Protein AF-A0AA38JRA0-F1 (afdb_monomer_lite)

Sequence (123 aa):
MAANAIDSVSPILSLAEIDYRTSSSHGSPGYLTVADLTLQLRWHKKHGIRDLIPTKESSWGRREDKIMLLKSAVEKYNDLHASTVDHSRGEEEEEPEVTVQDLQDYNSEEYDSEEDYYASSRK

Secondary structure (DSSP, 8-state):
-HHHHHHTS-----HHHHHHHHHSPTTSTT---HHHHHHHHHHHHHHT-TTTS-SSGGGS-SHHHHHHHHHHHHHHHHHHHHTTTTTS--S--------TTTT--------------------

Structure (mmCIF, N/CA/C/O backbone):
data_AF-A0AA38JRA0-F1
#
_entry.id   AF-A0AA38JRA0-F1
#
loop_
_atom_site.group_PDB
_atom_site.id
_atom_site.type_symbol
_atom_site.label_atom_id
_atom_site.label_alt_id
_atom_site.label_comp_id
_atom_site.label_asym_id
_atom_site.label_entity_id
_atom_site.label_seq_id
_atom_site.pdbx_PDB_ins_code
_atom_site.Cartn_x
_atom_site.Cartn_y
_atom_site.Cartn_z
_atom_site.occupancy
_atom_site.B_iso_or_equiv
_atom_site.auth_seq_id
_atom_site.auth_comp_id
_atom_site.auth_asym_id
_atom_site.auth_atom_id
_atom_site.pdbx_PDB_model_num
ATOM 1 N N . MET A 1 1 ? -12.576 -9.801 -16.027 1.00 46.28 1 MET A N 1
ATOM 2 C CA . MET A 1 1 ? -11.357 -10.531 -15.606 1.00 46.28 1 MET A CA 1
ATOM 3 C C . MET A 1 1 ? -10.442 -9.765 -14.638 1.00 46.28 1 MET A C 1
ATOM 5 O O . MET A 1 1 ? -9.653 -10.418 -13.980 1.00 46.28 1 MET A O 1
ATOM 9 N N . ALA A 1 2 ? -10.549 -8.438 -14.463 1.00 51.41 2 ALA A N 1
ATOM 10 C CA . ALA A 1 2 ? -9.631 -7.688 -13.584 1.00 51.41 2 ALA A CA 1
ATOM 11 C C . ALA A 1 2 ? -9.867 -7.851 -12.063 1.00 51.41 2 ALA A C 1
ATOM 13 O O . ALA A 1 2 ? -8.939 -7.665 -11.287 1.00 51.41 2 ALA A O 1
ATOM 14 N N . ALA A 1 3 ? -11.087 -8.194 -11.630 1.00 54.22 3 ALA A N 1
ATOM 15 C CA . ALA A 1 3 ? -11.418 -8.291 -10.205 1.00 54.22 3 ALA A CA 1
ATOM 16 C C . ALA A 1 3 ? -10.714 -9.465 -9.500 1.00 54.22 3 ALA A C 1
ATOM 18 O O . ALA A 1 3 ? -10.211 -9.287 -8.397 1.00 54.22 3 ALA A O 1
ATOM 19 N N . ASN A 1 4 ? -10.604 -10.618 -10.171 1.00 57.22 4 ASN A N 1
ATOM 20 C CA . ASN A 1 4 ? -10.016 -11.832 -9.593 1.00 57.22 4 ASN A CA 1
ATOM 21 C C . ASN A 1 4 ? -8.510 -11.696 -9.333 1.00 57.22 4 ASN A C 1
ATOM 23 O O . ASN A 1 4 ? -8.005 -12.264 -8.376 1.00 57.22 4 ASN A O 1
ATOM 27 N N . ALA A 1 5 ? -7.804 -10.920 -10.163 1.00 61.47 5 ALA A N 1
ATOM 28 C CA . ALA A 1 5 ? -6.374 -10.684 -9.988 1.00 61.47 5 ALA A CA 1
ATOM 29 C C . ALA A 1 5 ? -6.067 -9.815 -8.761 1.00 61.47 5 ALA A C 1
ATOM 31 O O . ALA A 1 5 ? -4.969 -9.896 -8.231 1.00 61.47 5 ALA A O 1
ATOM 32 N N . ILE A 1 6 ? -7.018 -8.982 -8.320 1.00 64.94 6 ILE A N 1
ATOM 33 C CA . ILE A 1 6 ? -6.853 -8.142 -7.130 1.00 64.94 6 ILE A CA 1
ATOM 34 C C . ILE A 1 6 ? -6.991 -9.007 -5.878 1.00 64.94 6 ILE A C 1
ATOM 36 O O . ILE A 1 6 ? -6.182 -8.874 -4.976 1.00 64.94 6 ILE A O 1
ATOM 40 N N . ASP A 1 7 ? -7.951 -9.933 -5.833 1.00 69.38 7 ASP A N 1
ATOM 41 C CA . ASP A 1 7 ? -8.183 -10.771 -4.646 1.00 69.38 7 ASP A CA 1
ATOM 42 C C . ASP A 1 7 ? -7.079 -11.809 -4.391 1.00 69.38 7 ASP A C 1
ATOM 44 O O . ASP A 1 7 ? -6.921 -12.263 -3.264 1.00 69.38 7 ASP A O 1
ATOM 48 N N . SER A 1 8 ? -6.287 -12.157 -5.408 1.00 73.69 8 SER A N 1
ATOM 49 C CA . SER A 1 8 ? -5.127 -13.048 -5.272 1.00 73.69 8 SER A CA 1
ATOM 50 C C . SER A 1 8 ? -3.839 -12.344 -4.826 1.00 73.69 8 SER A C 1
ATOM 52 O O . SER A 1 8 ? -2.813 -13.002 -4.663 1.00 73.69 8 SER A O 1
ATOM 54 N N . VAL A 1 9 ? -3.842 -11.013 -4.693 1.00 77.94 9 VAL A N 1
ATOM 55 C CA . VAL A 1 9 ? -2.663 -10.258 -4.244 1.00 77.94 9 VAL A CA 1
ATOM 56 C C . VAL A 1 9 ? -2.483 -10.464 -2.747 1.00 77.94 9 VAL A C 1
ATOM 58 O O . VAL A 1 9 ? -3.415 -10.233 -1.986 1.00 77.94 9 VAL A O 1
ATOM 61 N N . SER A 1 10 ? -1.270 -10.831 -2.323 1.00 83.31 10 SER A N 1
ATOM 62 C CA . SER A 1 10 ? -0.882 -10.749 -0.912 1.00 83.31 10 SER A CA 1
ATOM 63 C C . SER A 1 10 ? -0.759 -9.269 -0.534 1.00 83.31 10 SER A C 1
ATOM 65 O O . SER A 1 10 ? 0.157 -8.601 -1.037 1.00 83.31 10 SER A O 1
ATOM 67 N N . PRO A 1 11 ? -1.677 -8.720 0.281 1.00 87.00 11 PRO A N 1
ATOM 68 C CA . PRO A 1 11 ? -1.660 -7.306 0.602 1.00 87.00 11 PRO A CA 1
ATOM 69 C C . PRO A 1 11 ? -0.475 -6.984 1.506 1.00 87.00 11 PRO A C 1
ATOM 71 O O . PRO A 1 11 ? -0.154 -7.738 2.423 1.00 87.00 11 PRO A O 1
ATOM 74 N N . ILE A 1 12 ? 0.165 -5.845 1.261 1.00 87.62 12 ILE A N 1
ATOM 75 C CA . ILE A 1 12 ? 1.143 -5.300 2.200 1.00 87.62 12 ILE A CA 1
ATOM 76 C C . ILE A 1 12 ? 0.363 -4.543 3.273 1.00 87.62 12 ILE A C 1
ATOM 78 O O . ILE A 1 12 ? -0.350 -3.590 2.953 1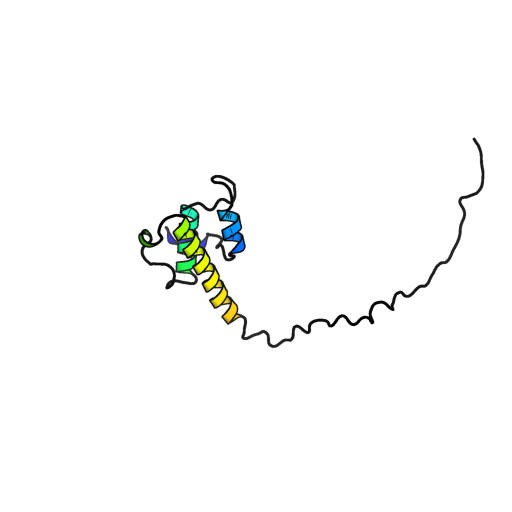.00 87.62 12 ILE A O 1
ATOM 82 N N . LEU A 1 13 ? 0.496 -4.985 4.525 1.00 87.81 13 LEU A N 1
ATOM 83 C CA . LEU A 1 13 ? -0.218 -4.445 5.693 1.00 87.81 13 LEU A CA 1
ATOM 84 C C . LEU A 1 13 ? 0.723 -3.802 6.728 1.00 87.81 13 LEU A C 1
ATOM 86 O O . LEU A 1 13 ? 0.279 -3.333 7.770 1.00 87.81 13 LEU A O 1
ATOM 90 N N . SER A 1 14 ? 2.029 -3.766 6.452 1.00 90.00 14 SER A N 1
ATOM 91 C CA . SER A 1 14 ? 3.037 -3.194 7.348 1.00 90.00 14 SER A CA 1
ATOM 92 C C . SER A 1 14 ? 3.825 -2.085 6.663 1.00 90.00 14 SER A C 1
ATOM 94 O O . SER A 1 14 ? 4.296 -2.248 5.535 1.00 90.00 14 SER A O 1
ATOM 96 N N . LEU A 1 15 ? 4.018 -0.970 7.372 1.00 90.06 15 LEU A N 1
ATOM 97 C CA . LEU A 1 15 ? 4.870 0.131 6.919 1.00 90.06 15 LEU A CA 1
ATOM 98 C C . LEU A 1 15 ? 6.325 -0.305 6.740 1.00 90.06 15 LEU A C 1
ATOM 100 O O . LEU A 1 15 ? 6.942 0.037 5.733 1.00 90.06 15 LEU A O 1
ATOM 104 N N . ALA A 1 16 ? 6.840 -1.125 7.661 1.00 88.88 16 ALA A N 1
ATOM 105 C CA . ALA A 1 16 ? 8.209 -1.628 7.601 1.00 88.88 16 ALA A CA 1
ATOM 106 C C . ALA A 1 16 ? 8.457 -2.444 6.323 1.00 88.88 16 ALA A C 1
ATOM 108 O O . ALA A 1 16 ? 9.522 -2.357 5.714 1.00 88.88 16 ALA A O 1
ATOM 109 N N . GLU A 1 17 ? 7.452 -3.197 5.869 1.00 89.38 17 GLU A N 1
ATOM 110 C CA . GLU A 1 17 ? 7.550 -3.946 4.619 1.00 89.38 17 GLU A CA 1
ATOM 111 C C . GLU A 1 17 ? 7.530 -3.027 3.388 1.00 89.38 17 GLU A C 1
ATOM 113 O O . GLU A 1 17 ? 8.273 -3.265 2.432 1.00 89.38 17 GLU A O 1
ATOM 118 N N . ILE A 1 18 ? 6.748 -1.942 3.409 1.00 89.75 18 ILE A N 1
ATOM 119 C CA . ILE A 1 18 ? 6.801 -0.921 2.351 1.00 89.75 18 ILE A CA 1
ATOM 120 C C . ILE A 1 18 ? 8.199 -0.293 2.302 1.00 89.75 18 ILE A C 1
ATOM 122 O O . ILE A 1 18 ? 8.780 -0.175 1.222 1.00 89.75 18 ILE A O 1
ATOM 126 N N . ASP A 1 19 ? 8.770 0.075 3.445 1.00 89.69 19 ASP A N 1
ATOM 127 C CA . ASP A 1 19 ? 10.104 0.682 3.528 1.00 89.69 19 ASP A CA 1
ATOM 128 C C . ASP A 1 19 ? 11.209 -0.264 3.047 1.00 89.69 19 ASP A C 1
ATOM 130 O O . ASP A 1 19 ? 12.070 0.111 2.244 1.00 89.69 19 ASP A O 1
ATOM 134 N N . TYR A 1 20 ? 11.139 -1.534 3.435 1.00 90.00 20 TYR A N 1
ATOM 135 C CA . TYR A 1 20 ? 12.064 -2.559 2.961 1.00 90.00 20 TYR A CA 1
ATOM 136 C C . TYR A 1 20 ? 11.995 -2.743 1.433 1.00 90.00 20 TYR A C 1
ATOM 138 O O . TYR A 1 20 ? 13.006 -2.700 0.725 1.00 90.00 20 TYR A O 1
ATOM 146 N N . ARG A 1 21 ? 10.786 -2.878 0.879 1.00 88.31 21 ARG A N 1
ATOM 147 C CA . ARG A 1 21 ? 10.597 -3.106 -0.563 1.00 88.31 21 ARG A CA 1
ATOM 148 C C . ARG A 1 21 ? 10.866 -1.864 -1.417 1.00 88.31 21 ARG A C 1
ATOM 150 O O . ARG A 1 21 ? 11.126 -1.981 -2.617 1.00 88.31 21 ARG A O 1
ATOM 157 N N . THR A 1 22 ? 10.789 -0.669 -0.833 1.00 87.69 22 THR A N 1
ATOM 158 C CA . THR A 1 22 ? 11.080 0.594 -1.533 1.00 87.69 22 THR A CA 1
ATOM 159 C C . THR A 1 22 ? 12.551 0.985 -1.480 1.00 87.69 22 THR A C 1
ATOM 161 O O . THR A 1 22 ? 13.009 1.612 -2.437 1.00 87.69 22 THR A O 1
ATOM 164 N N . SER A 1 23 ? 13.276 0.580 -0.432 1.00 87.75 23 SER A N 1
ATOM 165 C CA . SER A 1 23 ? 14.736 0.724 -0.315 1.00 87.75 23 SER A CA 1
ATOM 166 C C . SER A 1 23 ? 15.516 -0.304 -1.144 1.00 87.75 23 SER A C 1
ATOM 168 O O . SER A 1 23 ? 16.681 -0.085 -1.475 1.00 87.75 23 SER A O 1
ATOM 170 N N . SER A 1 24 ? 14.860 -1.399 -1.534 1.00 88.19 24 SER A N 1
ATOM 171 C CA . SER A 1 24 ? 15.401 -2.395 -2.458 1.00 88.19 24 SER A CA 1
ATOM 172 C C . SER A 1 24 ? 15.791 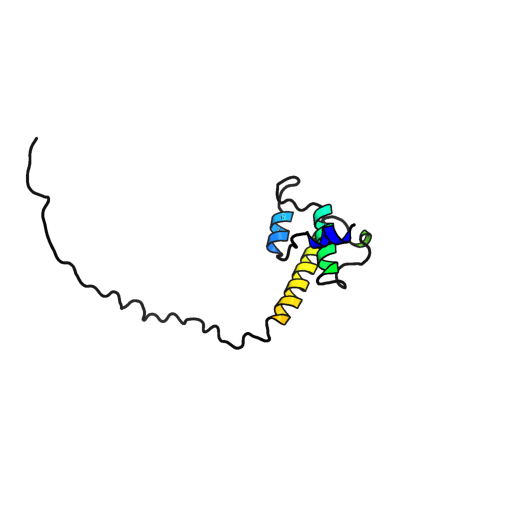-1.778 -3.809 1.0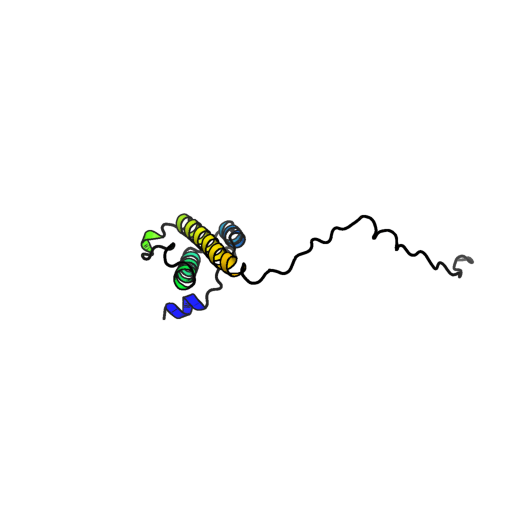0 88.19 24 SER A C 1
ATOM 174 O O . SER A 1 24 ? 15.099 -0.906 -4.344 1.00 88.19 24 SER A O 1
ATOM 176 N N . SER A 1 25 ? 16.904 -2.239 -4.384 1.00 85.25 25 SER A N 1
ATOM 177 C CA . SER A 1 25 ? 17.391 -1.753 -5.677 1.00 85.25 25 SER A CA 1
ATOM 178 C C . SER A 1 25 ? 16.453 -2.140 -6.822 1.00 85.25 25 SER A C 1
ATOM 180 O O . SER A 1 25 ? 15.785 -3.171 -6.800 1.00 85.25 25 SER A O 1
ATOM 182 N N . HIS A 1 26 ? 16.387 -1.302 -7.857 1.00 84.44 26 HIS A N 1
ATOM 183 C CA . HIS A 1 26 ? 15.543 -1.591 -9.013 1.00 84.44 26 HIS A CA 1
ATOM 184 C C . HIS A 1 26 ? 15.941 -2.923 -9.669 1.00 84.44 26 HIS A C 1
ATOM 186 O O . HIS A 1 26 ? 17.108 -3.130 -9.997 1.00 84.44 26 HIS A O 1
ATOM 192 N N . GLY A 1 27 ? 14.963 -3.810 -9.871 1.00 78.44 27 GLY A N 1
ATOM 193 C CA . GLY A 1 27 ? 15.173 -5.131 -10.472 1.00 78.44 27 GLY A CA 1
ATOM 194 C C . GLY A 1 27 ? 15.612 -6.224 -9.493 1.00 78.44 27 GLY A C 1
ATOM 195 O O . GLY A 1 27 ? 15.761 -7.370 -9.915 1.00 78.44 27 GLY A O 1
ATOM 196 N N . SER A 1 28 ? 15.785 -5.915 -8.203 1.00 85.00 28 SER A N 1
ATOM 197 C CA . SER A 1 28 ? 16.018 -6.948 -7.196 1.00 85.00 28 SER A CA 1
ATOM 198 C C . SER A 1 28 ? 14.732 -7.730 -6.886 1.00 85.00 28 SER A C 1
ATOM 200 O O . SER A 1 28 ? 13.623 -7.182 -6.972 1.00 85.00 28 SER A O 1
ATOM 202 N N . PRO A 1 29 ? 14.844 -9.012 -6.496 1.00 76.94 29 PRO A N 1
ATOM 203 C CA . PRO A 1 29 ? 13.712 -9.741 -5.941 1.00 76.94 29 PRO A CA 1
ATOM 204 C C . PRO A 1 29 ? 13.240 -9.030 -4.666 1.00 76.94 29 PRO A C 1
ATOM 206 O O . PRO A 1 29 ? 14.001 -8.885 -3.714 1.00 76.94 29 PRO A O 1
ATOM 209 N N . GLY A 1 30 ? 11.994 -8.550 -4.677 1.00 80.19 30 GLY A N 1
ATOM 210 C CA . GLY A 1 30 ? 11.413 -7.754 -3.588 1.00 80.19 30 GLY A CA 1
ATOM 211 C C . GLY A 1 30 ? 11.247 -6.265 -3.905 1.00 80.19 30 GLY A C 1
ATOM 212 O O . GLY A 1 30 ? 10.535 -5.575 -3.174 1.00 80.19 30 GLY A O 1
ATOM 213 N N . TYR A 1 31 ? 11.812 -5.771 -5.012 1.00 86.38 31 TYR A N 1
ATOM 214 C CA . TYR A 1 31 ? 11.565 -4.406 -5.469 1.00 86.38 31 TYR A CA 1
ATOM 215 C C . TYR A 1 31 ? 10.089 -4.186 -5.802 1.00 86.38 31 TYR A C 1
ATOM 217 O O . TYR A 1 31 ? 9.506 -4.881 -6.636 1.00 86.38 31 TYR A O 1
ATOM 225 N N . LEU A 1 32 ? 9.498 -3.157 -5.197 1.00 87.69 32 LEU A N 1
ATOM 226 C CA . LEU A 1 32 ? 8.107 -2.806 -5.452 1.00 87.69 32 LEU A CA 1
ATOM 227 C C . LEU A 1 32 ? 7.978 -1.996 -6.751 1.00 87.69 32 LEU A C 1
ATOM 229 O O . LEU A 1 32 ? 8.334 -0.807 -6.809 1.00 87.69 32 LEU A O 1
ATOM 233 N N . THR A 1 33 ? 7.467 -2.641 -7.804 1.00 88.94 33 THR A N 1
ATOM 234 C CA . THR A 1 33 ? 7.254 -1.994 -9.103 1.00 88.94 33 THR A CA 1
ATOM 235 C C . THR A 1 33 ? 6.041 -1.059 -9.076 1.00 88.94 33 THR A C 1
ATOM 237 O O . THR A 1 33 ? 5.178 -1.129 -8.202 1.00 88.94 33 THR A O 1
ATOM 240 N N . VAL A 1 34 ? 5.931 -0.168 -10.068 1.00 89.00 34 VAL A N 1
ATOM 241 C CA . VAL A 1 34 ? 4.754 0.714 -10.205 1.00 89.00 34 VAL A CA 1
ATOM 242 C C . VAL A 1 34 ? 3.472 -0.086 -10.464 1.00 89.00 34 VAL A C 1
ATOM 244 O O . VAL A 1 34 ? 2.393 0.331 -10.034 1.00 89.00 34 VAL A O 1
ATOM 247 N N . ALA A 1 35 ? 3.577 -1.227 -11.150 1.00 87.69 35 ALA A N 1
ATOM 248 C CA . ALA A 1 35 ? 2.452 -2.129 -11.366 1.00 87.69 35 ALA A CA 1
ATOM 249 C C . ALA A 1 35 ? 1.995 -2.752 -10.040 1.00 87.69 35 ALA A C 1
ATOM 251 O O . ALA A 1 35 ? 0.806 -2.688 -9.727 1.00 87.69 35 ALA A O 1
ATOM 252 N N . ASP A 1 36 ? 2.937 -3.229 -9.222 1.00 89.06 36 ASP A N 1
ATOM 253 C CA . ASP A 1 36 ? 2.642 -3.791 -7.899 1.00 89.06 36 ASP A CA 1
ATOM 254 C C . ASP A 1 36 ? 2.038 -2.744 -6.968 1.00 89.06 36 ASP A C 1
ATOM 256 O O . ASP A 1 36 ? 1.006 -2.995 -6.356 1.00 89.06 36 ASP A O 1
ATOM 260 N N . LEU A 1 37 ? 2.601 -1.531 -6.929 1.00 90.06 37 LEU A N 1
ATOM 261 C CA . LEU A 1 37 ? 2.027 -0.400 -6.189 1.00 90.06 37 LEU A CA 1
ATOM 262 C C . LEU A 1 37 ? 0.571 -0.142 -6.590 1.00 90.06 37 LEU A C 1
ATOM 264 O O . LEU A 1 37 ? -0.290 0.083 -5.745 1.00 90.06 37 LEU A O 1
ATOM 268 N N . THR A 1 38 ? 0.281 -0.195 -7.890 1.00 90.31 38 THR A N 1
ATOM 269 C CA . THR A 1 38 ? -1.075 0.022 -8.410 1.00 90.31 38 THR A CA 1
ATOM 270 C C . THR A 1 38 ? -2.010 -1.117 -7.989 1.00 90.31 38 THR A C 1
ATOM 272 O O . THR A 1 38 ? -3.148 -0.855 -7.606 1.00 90.31 38 THR A O 1
ATOM 275 N N . LEU A 1 39 ? -1.544 -2.369 -8.008 1.00 90.19 39 LEU A N 1
ATOM 276 C CA . LEU A 1 39 ? -2.313 -3.525 -7.535 1.00 90.19 39 LEU A CA 1
ATOM 277 C C . LEU A 1 39 ? -2.600 -3.451 -6.030 1.00 90.19 39 LEU A C 1
ATOM 279 O O . LEU A 1 39 ? -3.744 -3.648 -5.627 1.00 90.19 39 LEU A O 1
ATOM 283 N N . GLN A 1 40 ? -1.600 -3.095 -5.224 1.00 89.38 40 GLN A N 1
ATOM 284 C CA . GLN A 1 40 ? -1.735 -2.922 -3.775 1.00 89.38 40 GLN A CA 1
ATOM 285 C C . GLN A 1 40 ? -2.740 -1.809 -3.438 1.00 89.38 40 GLN A C 1
ATOM 287 O O . GLN A 1 40 ? -3.655 -2.018 -2.645 1.00 89.38 40 GLN A O 1
ATOM 292 N N . LEU A 1 41 ? -2.662 -0.657 -4.114 1.00 90.00 41 LEU A N 1
ATOM 293 C CA . LEU A 1 41 ? -3.637 0.431 -3.949 1.00 90.00 41 LEU A CA 1
ATOM 294 C C . LEU A 1 41 ? -5.059 0.009 -4.352 1.00 90.00 41 LEU A C 1
ATOM 296 O O . LEU A 1 41 ? -6.026 0.354 -3.674 1.00 90.00 41 LEU A O 1
ATOM 300 N N . ARG A 1 42 ? -5.216 -0.768 -5.432 1.00 89.44 42 ARG A N 1
ATOM 301 C CA . ARG A 1 42 ? -6.527 -1.316 -5.824 1.00 89.44 42 ARG A CA 1
ATOM 302 C C . ARG A 1 42 ? -7.088 -2.266 -4.769 1.00 89.44 42 ARG A C 1
ATOM 304 O O . ARG A 1 42 ? -8.293 -2.221 -4.520 1.00 89.44 42 ARG A O 1
ATOM 311 N N . TRP A 1 43 ? -6.241 -3.098 -4.165 1.00 90.06 43 TRP A N 1
ATOM 312 C CA . TRP A 1 43 ? -6.640 -4.005 -3.091 1.00 90.06 43 TRP A CA 1
ATOM 313 C C . TRP A 1 43 ? -7.136 -3.226 -1.870 1.00 90.06 43 TRP A C 1
ATOM 315 O O . TRP A 1 43 ? -8.284 -3.404 -1.462 1.00 90.06 43 TRP A O 1
ATOM 325 N N . HIS A 1 44 ? -6.337 -2.275 -1.376 1.00 87.25 44 HIS A N 1
ATOM 326 C CA . HIS A 1 44 ? -6.682 -1.433 -0.220 1.00 87.25 44 HIS A CA 1
ATOM 327 C C . HIS A 1 44 ? -7.953 -0.612 -0.449 1.00 87.25 44 HIS A C 1
ATOM 329 O O . HIS A 1 44 ? -8.808 -0.497 0.432 1.00 87.25 44 HIS A O 1
ATOM 335 N N . LYS A 1 45 ? -8.146 -0.114 -1.676 1.00 88.38 45 LYS A N 1
ATOM 336 C CA . LYS A 1 45 ? -9.377 0.578 -2.069 1.00 88.38 45 LYS A CA 1
ATOM 337 C C . LYS A 1 45 ? -10.583 -0.358 -2.038 1.00 88.38 45 LYS A C 1
ATOM 339 O O . LYS A 1 45 ? -11.676 0.067 -1.685 1.00 88.38 45 LYS A O 1
ATOM 344 N N . LYS A 1 46 ? -10.434 -1.621 -2.439 1.00 85.75 46 LYS A N 1
ATOM 345 C CA . LYS A 1 46 ? -11.549 -2.577 -2.469 1.00 85.75 46 LYS A CA 1
ATOM 346 C C . LYS A 1 46 ? -11.960 -3.021 -1.063 1.00 85.75 46 LYS A C 1
ATOM 348 O O . LYS A 1 46 ? -13.168 -3.078 -0.810 1.00 85.75 46 LYS A O 1
ATOM 353 N N . HIS A 1 47 ? -10.973 -3.308 -0.210 1.00 79.69 47 HIS A N 1
ATOM 354 C CA . HIS A 1 47 ? -11.128 -4.088 1.023 1.00 79.69 47 HIS A CA 1
ATOM 355 C C . HIS A 1 47 ? -11.077 -3.293 2.331 1.00 79.69 47 HIS A C 1
ATOM 357 O O . HIS A 1 47 ? -11.470 -3.849 3.348 1.00 79.69 47 HIS A O 1
ATOM 363 N N . GLY A 1 48 ? -10.673 -2.017 2.341 1.00 69.50 48 GLY A N 1
ATOM 364 C CA . GLY A 1 48 ? -10.614 -1.280 3.613 1.00 69.50 48 GLY A CA 1
ATOM 365 C C . GLY A 1 48 ? -10.839 0.225 3.550 1.00 69.50 48 GLY A C 1
ATOM 366 O O . GLY A 1 48 ? -11.493 0.768 4.433 1.00 69.50 48 GLY A O 1
ATOM 367 N N . ILE A 1 49 ? -10.328 0.932 2.532 1.00 76.88 49 ILE A N 1
ATOM 368 C CA . ILE A 1 49 ? -10.251 2.406 2.599 1.00 76.88 49 ILE A CA 1
ATOM 369 C C . ILE A 1 49 ? -10.591 3.066 1.266 1.00 76.88 49 ILE A C 1
ATOM 371 O O . ILE A 1 49 ? -9.765 3.693 0.596 1.00 76.88 49 ILE A O 1
ATOM 375 N N . ARG A 1 50 ? -11.863 2.942 0.884 1.00 76.19 50 ARG A N 1
ATOM 376 C CA . ARG A 1 50 ? -12.405 3.545 -0.344 1.00 76.19 50 ARG A CA 1
ATOM 377 C C . ARG A 1 50 ? -12.250 5.061 -0.386 1.00 76.19 50 ARG A C 1
ATOM 379 O O . ARG A 1 50 ? -12.016 5.596 -1.464 1.00 76.19 50 ARG A O 1
ATOM 386 N N . ASP A 1 51 ? -12.348 5.719 0.766 1.00 77.81 51 ASP A N 1
ATOM 387 C CA . ASP A 1 51 ? -12.404 7.182 0.843 1.00 77.81 51 ASP A CA 1
ATOM 388 C C . ASP A 1 51 ? -11.024 7.851 0.817 1.00 77.81 51 ASP A C 1
ATOM 390 O O . ASP A 1 51 ? -10.911 9.013 0.438 1.00 77.81 51 ASP A O 1
ATOM 394 N N . LEU A 1 52 ? -9.964 7.128 1.196 1.00 82.31 52 LEU A N 1
ATOM 395 C CA . LEU A 1 52 ? -8.600 7.669 1.205 1.00 82.31 52 LEU A CA 1
ATOM 396 C C . LEU A 1 52 ? -7.937 7.567 -0.172 1.00 82.31 52 LEU A C 1
ATOM 398 O O . LEU A 1 52 ? -7.153 8.433 -0.547 1.00 82.31 52 LEU A O 1
ATOM 402 N N . ILE A 1 53 ? -8.244 6.513 -0.933 1.00 84.75 53 ILE A N 1
ATOM 403 C CA . ILE A 1 53 ? -7.622 6.274 -2.237 1.00 84.75 53 ILE A CA 1
ATOM 404 C C . ILE A 1 53 ? -8.476 6.927 -3.331 1.00 84.75 53 ILE A C 1
ATOM 406 O O . ILE A 1 53 ? -9.612 6.495 -3.557 1.00 84.75 53 ILE A O 1
ATOM 410 N N . PRO A 1 54 ? -7.945 7.916 -4.082 1.00 84.44 54 PRO A N 1
ATOM 411 C CA . PRO A 1 54 ? -8.701 8.594 -5.125 1.00 84.44 54 PRO A CA 1
ATOM 412 C C . PRO A 1 54 ? -9.300 7.616 -6.136 1.00 84.44 54 PRO A C 1
ATOM 414 O O . PRO A 1 54 ? -8.672 6.635 -6.544 1.00 84.44 54 PRO A O 1
ATOM 417 N N . THR A 1 55 ? -10.518 7.896 -6.605 1.00 82.69 55 THR A N 1
ATOM 418 C CA . THR A 1 55 ? -11.198 6.968 -7.518 1.00 82.69 55 THR A CA 1
ATOM 419 C C . THR A 1 55 ? -10.488 6.846 -8.867 1.00 82.69 55 THR A C 1
ATOM 421 O O . THR A 1 55 ? -10.453 5.752 -9.434 1.00 82.69 55 THR A O 1
ATOM 424 N N . LYS A 1 56 ? -9.912 7.951 -9.353 1.00 84.44 56 LYS A N 1
ATOM 425 C CA . LYS A 1 56 ? -9.191 8.032 -10.626 1.00 84.44 56 LYS A CA 1
ATOM 426 C C . LYS A 1 56 ? -7.717 7.684 -10.430 1.00 84.44 56 LYS A C 1
ATOM 428 O O . LYS A 1 56 ? -7.014 8.381 -9.707 1.00 84.44 56 LYS A O 1
ATOM 433 N N . GLU A 1 57 ? -7.233 6.672 -11.146 1.00 82.88 57 GLU A N 1
ATOM 434 C CA . GLU A 1 57 ? -5.824 6.245 -11.079 1.00 82.88 57 GLU A CA 1
ATOM 435 C C . GLU A 1 57 ? -4.846 7.314 -11.578 1.00 82.88 57 GLU A C 1
ATOM 437 O O . GLU A 1 57 ? -3.712 7.388 -11.114 1.00 82.88 57 GLU A O 1
ATOM 442 N N . SER A 1 58 ? -5.299 8.198 -12.473 1.00 83.44 58 SER A N 1
ATOM 443 C CA . SER A 1 58 ? -4.531 9.364 -12.924 1.00 83.44 58 SER A CA 1
ATOM 444 C C . SER A 1 58 ? -4.175 10.326 -11.786 1.00 83.44 58 SER A C 1
ATOM 446 O O . SER A 1 58 ? -3.238 11.104 -11.916 1.00 83.44 58 SER A O 1
ATOM 448 N N . SER A 1 59 ? -4.923 10.287 -10.681 1.00 86.19 59 SER A N 1
ATOM 449 C CA . SER A 1 59 ? -4.709 11.128 -9.502 1.00 86.19 59 SER A CA 1
ATOM 450 C C . SER A 1 59 ? -3.773 10.490 -8.473 1.00 86.19 59 SER A C 1
ATOM 452 O O . SER A 1 59 ? -3.511 11.107 -7.450 1.00 86.19 59 SER A O 1
ATOM 454 N N . TRP A 1 60 ? -3.271 9.274 -8.713 1.00 86.81 60 TRP A N 1
ATOM 455 C CA . TRP A 1 60 ? -2.364 8.586 -7.781 1.00 86.81 60 TRP A CA 1
ATOM 456 C C . TRP A 1 60 ? -0.909 9.051 -7.902 1.00 86.81 60 TRP A C 1
ATOM 458 O O . TRP A 1 60 ? -0.066 8.613 -7.130 1.00 86.81 60 TRP A O 1
ATOM 468 N N . GLY A 1 61 ? -0.615 9.915 -8.876 1.00 89.69 61 GLY A N 1
ATOM 469 C CA . GLY A 1 61 ? 0.709 10.494 -9.065 1.00 89.69 61 GLY A CA 1
ATOM 470 C C . GLY A 1 61 ? 1.763 9.504 -9.568 1.00 89.69 61 GLY A C 1
ATOM 471 O O . GLY A 1 61 ? 1.464 8.469 -10.183 1.00 89.69 61 GLY A O 1
ATOM 472 N N . ARG A 1 62 ? 3.027 9.877 -9.360 1.00 90.44 62 ARG A N 1
ATOM 473 C CA . ARG A 1 62 ? 4.214 9.100 -9.742 1.00 90.44 62 ARG A CA 1
ATOM 474 C C . ARG A 1 62 ? 4.522 8.041 -8.678 1.00 90.44 62 ARG A C 1
ATOM 476 O O . ARG A 1 62 ? 3.772 7.851 -7.729 1.00 90.44 62 ARG A O 1
ATOM 483 N N . ARG A 1 63 ? 5.616 7.292 -8.855 1.00 89.06 63 ARG A N 1
ATOM 484 C CA . ARG A 1 63 ? 5.986 6.188 -7.950 1.00 89.06 63 ARG A CA 1
ATOM 485 C C . ARG A 1 63 ? 6.022 6.618 -6.478 1.00 89.06 63 ARG A C 1
ATOM 487 O O . ARG A 1 63 ? 5.487 5.902 -5.645 1.00 89.06 63 ARG A O 1
ATOM 494 N N . GLU A 1 64 ? 6.639 7.756 -6.178 1.00 90.12 64 GLU A N 1
ATOM 495 C CA . GLU A 1 64 ? 6.774 8.271 -4.807 1.00 90.12 64 GLU A CA 1
ATOM 496 C C . GLU A 1 64 ? 5.419 8.642 -4.199 1.00 90.12 64 GLU A C 1
ATOM 498 O O . GLU A 1 64 ? 5.119 8.224 -3.084 1.00 90.12 64 GLU A O 1
ATOM 503 N N . ASP A 1 65 ? 4.554 9.306 -4.971 1.00 91.94 65 ASP A N 1
ATOM 504 C CA . ASP A 1 65 ? 3.185 9.628 -4.551 1.00 91.94 65 ASP A CA 1
ATOM 505 C C . ASP A 1 65 ? 2.380 8.358 -4.249 1.00 91.94 65 ASP A C 1
ATOM 507 O O . ASP A 1 65 ? 1.701 8.268 -3.227 1.00 91.94 65 ASP A O 1
ATOM 511 N N . LYS A 1 66 ? 2.511 7.328 -5.097 1.00 91.12 66 LYS A N 1
ATOM 512 C CA . LYS A 1 66 ? 1.872 6.021 -4.884 1.00 91.12 66 LYS A CA 1
ATOM 513 C C . LYS A 1 66 ? 2.378 5.321 -3.626 1.00 91.12 66 LYS A C 1
ATOM 515 O O . LYS A 1 66 ? 1.590 4.654 -2.965 1.00 91.12 66 LYS A O 1
ATOM 520 N N . ILE A 1 67 ? 3.666 5.452 -3.302 1.00 92.38 67 ILE A N 1
ATOM 521 C CA . ILE A 1 67 ? 4.244 4.900 -2.069 1.00 92.38 67 ILE A CA 1
ATOM 522 C C . ILE A 1 67 ? 3.664 5.621 -0.855 1.00 92.38 67 ILE A C 1
ATOM 524 O O . ILE A 1 67 ? 3.205 4.953 0.066 1.00 92.38 67 ILE A O 1
ATOM 528 N N . MET A 1 68 ? 3.641 6.957 -0.861 1.00 92.25 68 MET A N 1
ATOM 529 C CA . MET A 1 68 ? 3.050 7.737 0.233 1.00 92.25 68 MET A CA 1
ATOM 530 C C . MET A 1 68 ? 1.572 7.391 0.424 1.00 92.25 68 MET A C 1
ATOM 532 O O . MET A 1 68 ? 1.146 7.109 1.539 1.00 92.25 68 MET A O 1
ATOM 536 N N . LEU A 1 69 ? 0.814 7.304 -0.671 1.00 91.69 69 LEU A N 1
ATOM 537 C CA . LEU A 1 69 ? -0.594 6.921 -0.633 1.00 91.69 69 LEU A CA 1
ATOM 538 C C . LEU A 1 69 ? -0.793 5.503 -0.077 1.00 91.69 69 LEU A C 1
ATOM 540 O O . LEU A 1 69 ? -1.727 5.271 0.687 1.00 91.69 69 LEU A O 1
ATOM 544 N N . LEU A 1 70 ? 0.084 4.561 -0.438 1.00 90.88 70 LEU A N 1
ATOM 545 C CA . LEU A 1 70 ? 0.041 3.197 0.083 1.00 90.88 70 LEU A CA 1
ATOM 546 C C . LEU A 1 70 ? 0.370 3.153 1.580 1.00 90.88 70 LEU A C 1
ATOM 548 O O . LEU A 1 70 ? -0.300 2.430 2.307 1.00 90.88 70 LEU A O 1
ATOM 552 N N . LYS A 1 71 ? 1.348 3.937 2.051 1.00 92.25 71 LYS A N 1
ATOM 553 C CA . LYS A 1 71 ? 1.665 4.047 3.484 1.00 92.25 71 LYS A CA 1
ATOM 554 C C . LYS A 1 71 ? 0.473 4.562 4.282 1.00 92.25 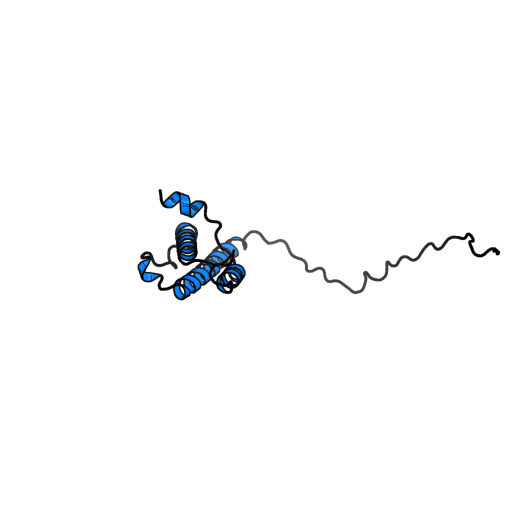71 LYS A C 1
ATOM 556 O O . LYS A 1 71 ? 0.053 3.894 5.218 1.00 92.25 71 LYS A O 1
ATOM 561 N N . SER A 1 72 ? -0.132 5.668 3.849 1.00 91.12 72 SER A N 1
ATOM 562 C CA . SER A 1 72 ? -1.315 6.222 4.518 1.00 91.12 72 SER A CA 1
ATOM 563 C C . SER A 1 72 ? -2.513 5.272 4.473 1.00 91.12 72 SER A C 1
ATOM 565 O O . SER A 1 72 ? -3.304 5.227 5.413 1.00 91.12 72 SER A O 1
ATOM 567 N N . ALA A 1 73 ? -2.661 4.497 3.392 1.00 90.06 73 ALA A N 1
ATOM 568 C CA . ALA A 1 73 ? -3.661 3.438 3.336 1.00 90.06 73 ALA A CA 1
ATOM 569 C C . ALA A 1 73 ? -3.358 2.339 4.364 1.00 90.06 73 ALA A C 1
ATOM 571 O O . ALA A 1 73 ? -4.236 1.953 5.119 1.00 90.06 73 ALA A O 1
ATOM 572 N N . VAL A 1 74 ? -2.121 1.867 4.470 1.00 90.44 74 VAL A N 1
ATOM 573 C CA . VAL A 1 74 ? -1.771 0.850 5.468 1.00 90.44 74 VAL A CA 1
ATOM 574 C C . VAL A 1 74 ? -1.973 1.346 6.903 1.00 90.44 74 VAL A C 1
ATOM 576 O O . VAL A 1 74 ? -2.567 0.625 7.698 1.00 90.44 74 VAL A O 1
ATOM 579 N N . GLU A 1 75 ? -1.560 2.574 7.223 1.00 89.56 75 GLU A N 1
ATOM 580 C CA . GLU A 1 75 ? -1.784 3.187 8.544 1.00 89.56 75 GLU A CA 1
ATOM 581 C C . GLU A 1 75 ? -3.262 3.187 8.909 1.00 89.56 75 GLU A C 1
ATOM 583 O O . GLU A 1 75 ? -3.665 2.596 9.905 1.00 89.56 75 GLU A O 1
ATOM 588 N N . LYS A 1 76 ? -4.093 3.760 8.039 1.00 87.81 76 LYS A N 1
ATOM 589 C CA . LYS A 1 76 ? -5.523 3.876 8.306 1.00 87.81 76 LYS A CA 1
ATOM 590 C C . LYS A 1 76 ? -6.228 2.519 8.331 1.00 87.81 76 LYS A C 1
ATOM 592 O O . LYS A 1 76 ? -7.236 2.369 9.015 1.00 87.81 76 LYS A O 1
ATOM 597 N N . TYR A 1 77 ? -5.722 1.534 7.590 1.00 87.44 77 TYR A N 1
ATOM 598 C CA . TYR A 1 77 ? -6.251 0.172 7.613 1.00 87.44 77 TYR A CA 1
ATOM 599 C C . TYR A 1 77 ? -5.981 -0.436 8.985 1.00 87.44 77 TYR A C 1
ATOM 601 O O . TYR A 1 77 ? -6.896 -0.942 9.630 1.00 87.44 77 TYR A O 1
ATOM 609 N N . ASN A 1 78 ? -4.743 -0.309 9.460 1.00 86.94 78 ASN A N 1
ATOM 610 C CA . ASN A 1 78 ? -4.344 -0.784 10.774 1.00 86.94 78 ASN A CA 1
ATOM 611 C C . ASN A 1 78 ? -5.094 -0.052 11.893 1.00 86.94 78 ASN A C 1
ATOM 613 O O . ASN A 1 78 ? -5.540 -0.722 12.811 1.00 86.94 78 ASN A O 1
ATOM 617 N N . ASP A 1 79 ? -5.338 1.257 11.792 1.00 86.25 79 ASP A N 1
ATOM 618 C CA . ASP A 1 79 ? -6.130 2.006 12.782 1.00 86.25 79 ASP A CA 1
ATOM 619 C C . ASP A 1 79 ? -7.579 1.497 12.880 1.00 86.25 79 ASP A C 1
ATOM 621 O O . ASP A 1 79 ? -8.102 1.269 13.974 1.00 86.25 79 ASP A O 1
ATOM 625 N N . LEU A 1 80 ? -8.237 1.272 11.734 1.00 83.31 80 LEU A N 1
ATOM 626 C CA . LEU A 1 80 ? -9.605 0.736 11.687 1.00 83.31 80 LEU A CA 1
ATOM 627 C C . LEU A 1 80 ? -9.683 -0.680 12.278 1.00 83.31 80 LEU A C 1
ATOM 629 O O . LEU A 1 80 ? -10.654 -1.030 12.955 1.00 83.31 80 LEU A O 1
ATOM 633 N N . HIS A 1 81 ? -8.655 -1.492 12.032 1.00 79.62 81 HIS A N 1
ATOM 634 C CA . HIS A 1 81 ? -8.575 -2.857 12.538 1.00 79.62 81 HIS A CA 1
ATOM 635 C C . HIS A 1 81 ? -8.080 -2.945 13.990 1.00 79.62 81 HIS A C 1
ATOM 637 O O . HIS A 1 81 ? -8.486 -3.851 14.706 1.00 79.62 81 HIS A O 1
ATOM 643 N N . ALA A 1 82 ? -7.286 -1.992 14.473 1.00 75.69 82 ALA A N 1
ATOM 644 C CA . ALA A 1 82 ? -6.887 -1.900 15.876 1.00 75.69 82 ALA A CA 1
ATOM 645 C C . ALA A 1 82 ? -8.079 -1.498 16.754 1.00 75.69 82 ALA A C 1
ATOM 647 O O . ALA A 1 82 ? -8.333 -2.120 17.781 1.00 75.69 82 ALA A O 1
ATOM 648 N N . SER A 1 83 ? -8.891 -0.538 16.295 1.00 61.16 83 SER A N 1
ATOM 649 C CA . SER A 1 83 ? -10.096 -0.100 17.013 1.00 61.16 83 SER A CA 1
ATOM 650 C C . SER A 1 83 ? -11.173 -1.186 17.136 1.00 61.16 83 SER A C 1
ATOM 652 O O . SER A 1 83 ? -12.064 -1.057 17.972 1.00 61.16 83 SER A O 1
ATOM 654 N N . THR A 1 84 ? -11.126 -2.243 16.319 1.00 56.97 84 THR A N 1
ATOM 655 C CA . THR A 1 84 ? -12.059 -3.380 16.409 1.00 56.97 84 THR A CA 1
ATOM 656 C C . THR A 1 84 ? -11.584 -4.486 17.355 1.00 56.97 84 THR A C 1
ATOM 658 O O . THR A 1 84 ? -12.391 -5.333 17.730 1.00 56.97 84 THR A O 1
ATOM 661 N N . VAL A 1 85 ? -10.320 -4.464 17.796 1.00 53.47 85 VAL A N 1
ATOM 662 C CA . VAL A 1 85 ? -9.767 -5.420 18.777 1.00 53.47 85 VAL A CA 1
ATOM 663 C C . VAL A 1 85 ? -10.054 -4.984 20.227 1.00 53.47 85 VAL A C 1
ATOM 665 O O . VAL A 1 85 ? -9.988 -5.795 21.147 1.00 53.47 85 VAL A O 1
ATOM 668 N N . ASP A 1 86 ? -10.490 -3.742 20.441 1.00 46.97 86 ASP A N 1
ATOM 669 C CA . ASP A 1 86 ? -10.639 -3.140 21.774 1.00 46.97 86 ASP A CA 1
ATOM 670 C C . ASP A 1 86 ? -12.014 -3.358 22.445 1.00 46.97 86 ASP A C 1
ATOM 672 O O . ASP A 1 86 ? -12.484 -2.531 23.221 1.00 46.97 86 ASP A O 1
ATOM 676 N N . HIS A 1 87 ? -12.728 -4.443 22.122 1.00 46.19 87 HIS A N 1
ATOM 677 C CA . HIS A 1 87 ? -13.966 -4.843 22.827 1.00 46.19 87 HIS A CA 1
ATOM 678 C C . HIS A 1 87 ? -13.935 -6.300 23.322 1.00 46.19 87 HIS A C 1
ATOM 680 O O . HIS A 1 87 ? -14.971 -6.870 23.668 1.00 46.19 87 HIS A O 1
ATOM 686 N N . SER A 1 88 ? -12.762 -6.940 23.367 1.00 46.03 88 SER A N 1
ATOM 687 C CA . SER A 1 88 ? -12.638 -8.309 23.902 1.00 46.03 88 SER A CA 1
ATOM 688 C C . SER A 1 88 ? -11.345 -8.585 24.667 1.00 46.03 88 SER A C 1
ATOM 690 O O . SER A 1 88 ? -11.013 -9.746 24.873 1.00 46.03 88 SER A O 1
ATOM 692 N N . ARG A 1 89 ? -10.625 -7.554 25.128 1.00 44.12 89 ARG A N 1
ATOM 693 C CA . ARG A 1 89 ? -9.451 -7.741 25.991 1.00 44.12 89 ARG A CA 1
ATOM 694 C C . ARG A 1 89 ? -9.592 -7.019 27.325 1.00 44.12 89 ARG A C 1
ATOM 696 O O . ARG A 1 89 ? -8.737 -6.254 27.743 1.00 44.12 89 ARG A O 1
ATOM 703 N N . GLY A 1 90 ? -10.703 -7.300 27.995 1.00 44.81 90 GLY A N 1
ATOM 704 C CA . GLY A 1 90 ? -10.772 -7.222 29.447 1.00 44.81 90 GLY A CA 1
ATOM 705 C C . GLY A 1 90 ? -10.287 -8.534 30.053 1.00 44.81 90 GLY A C 1
ATOM 706 O O . GLY A 1 90 ? -11.088 -9.207 30.675 1.00 44.81 90 GLY A O 1
ATOM 707 N N . GLU A 1 91 ? -9.030 -8.907 29.811 1.00 45.62 91 GLU A N 1
ATOM 708 C CA . GLU A 1 91 ? -8.266 -9.865 30.623 1.00 45.62 91 GLU A CA 1
ATOM 709 C C . GLU A 1 91 ? -6.805 -9.403 30.562 1.00 45.62 91 GLU A C 1
ATOM 711 O O . GLU A 1 91 ? -6.070 -9.678 29.612 1.00 45.62 91 GLU A O 1
ATOM 716 N N . GLU A 1 92 ? -6.502 -8.509 31.503 1.00 49.41 92 GLU A N 1
ATOM 717 C CA . GLU A 1 92 ? -5.259 -8.415 32.271 1.00 49.41 92 GLU A CA 1
ATOM 718 C C . GLU A 1 92 ? -4.064 -9.174 31.664 1.00 49.41 92 GLU A C 1
ATOM 720 O O . GLU A 1 92 ? -3.816 -10.339 31.963 1.00 49.41 92 GLU A O 1
ATOM 725 N N . GLU A 1 93 ? -3.260 -8.482 30.850 1.00 43.56 93 GLU A N 1
ATOM 726 C CA . GLU A 1 93 ? -1.822 -8.755 30.866 1.00 43.56 93 GLU A CA 1
ATOM 727 C C . GLU A 1 93 ? -1.298 -8.174 32.184 1.00 43.56 93 GLU A C 1
ATOM 729 O O . GLU A 1 93 ? -0.864 -7.025 32.238 1.00 43.56 93 GLU A O 1
ATOM 734 N N . GLU A 1 94 ? -1.415 -8.951 33.268 1.00 44.16 94 GLU A N 1
ATOM 735 C CA . GLU A 1 94 ? -0.529 -8.793 34.418 1.00 44.16 94 GLU A CA 1
ATOM 736 C C . GLU A 1 94 ? 0.898 -8.895 33.876 1.00 44.16 94 GLU A C 1
ATOM 738 O O . GLU A 1 94 ? 1.363 -9.960 33.459 1.00 44.16 94 GLU A O 1
ATOM 743 N N . GLU A 1 95 ? 1.581 -7.755 33.819 1.00 51.66 95 GLU A N 1
ATOM 744 C CA . GLU A 1 95 ? 3.030 -7.720 33.721 1.00 51.66 95 GLU A CA 1
ATOM 745 C C . GLU A 1 95 ? 3.564 -8.627 34.839 1.00 51.66 95 GLU A C 1
ATOM 747 O O . GLU A 1 95 ? 3.243 -8.380 36.005 1.00 51.66 95 GLU A O 1
ATOM 752 N N . PRO A 1 96 ? 4.348 -9.686 34.560 1.00 49.06 96 PRO A N 1
ATOM 753 C CA . PRO A 1 96 ? 5.015 -10.374 35.644 1.00 49.06 96 PRO A CA 1
ATOM 754 C C . PRO A 1 96 ? 6.040 -9.396 36.223 1.00 49.06 96 PRO A C 1
ATOM 756 O O . PRO A 1 96 ? 7.111 -9.183 35.649 1.00 49.06 96 PRO A O 1
ATOM 759 N N . GLU A 1 97 ? 5.703 -8.781 37.359 1.00 46.00 97 GLU A N 1
ATOM 760 C CA . GLU A 1 97 ? 6.671 -8.170 38.262 1.00 46.00 97 GLU A CA 1
ATOM 761 C C . GLU A 1 97 ? 7.668 -9.265 38.659 1.00 46.00 97 GLU A C 1
ATOM 763 O O . GLU A 1 97 ? 7.449 -10.045 39.587 1.00 46.00 97 GLU A O 1
ATOM 768 N N . VAL A 1 98 ? 8.777 -9.354 37.923 1.00 50.19 98 VAL A N 1
ATOM 769 C CA . VAL A 1 98 ? 9.937 -10.151 38.320 1.00 50.19 98 VAL A CA 1
ATOM 770 C C . VAL A 1 98 ? 10.507 -9.499 39.575 1.00 50.19 98 VAL A C 1
ATOM 772 O O . VAL A 1 98 ? 11.305 -8.562 39.522 1.00 50.19 98 VAL A O 1
ATOM 775 N N . THR A 1 99 ? 10.058 -9.981 40.727 1.00 51.34 99 THR A N 1
ATOM 776 C CA . THR A 1 99 ? 10.674 -9.675 42.014 1.00 51.34 99 THR A CA 1
ATOM 777 C C . THR A 1 99 ? 11.964 -10.490 42.152 1.00 51.34 99 THR A C 1
ATOM 779 O O . THR A 1 99 ? 12.093 -11.593 41.629 1.00 51.34 99 THR A O 1
ATOM 782 N N . VAL A 1 100 ? 12.964 -9.946 42.851 1.00 53.91 100 VAL A N 1
ATOM 783 C CA . VAL A 1 100 ? 14.324 -10.518 43.020 1.00 53.91 100 VAL A CA 1
ATOM 784 C C . VAL A 1 100 ? 14.332 -11.782 43.917 1.00 53.91 100 VAL A C 1
ATOM 786 O O . VAL A 1 100 ? 15.325 -12.094 44.569 1.00 53.91 100 VAL A O 1
ATOM 789 N N . GLN A 1 101 ? 13.211 -12.500 43.997 1.00 48.50 101 GLN A N 1
ATOM 790 C CA . GLN A 1 101 ? 12.982 -13.635 44.890 1.00 48.50 101 GLN A CA 1
ATOM 791 C C . GLN A 1 101 ? 13.143 -14.998 44.183 1.00 48.50 101 GLN A C 1
ATOM 793 O O . GLN A 1 101 ? 13.274 -16.001 44.871 1.00 48.50 101 GLN A O 1
ATOM 798 N N . ASP A 1 102 ? 13.222 -15.053 42.847 1.00 49.62 102 ASP A N 1
ATOM 799 C CA . ASP A 1 102 ? 13.370 -16.311 42.077 1.00 49.62 102 ASP A CA 1
ATOM 800 C C . ASP A 1 102 ? 14.828 -16.785 41.878 1.00 49.62 102 ASP A C 1
ATOM 802 O O . ASP A 1 102 ? 15.096 -17.747 41.162 1.00 49.62 102 ASP A O 1
ATOM 806 N N . LEU A 1 103 ? 15.813 -16.133 42.507 1.00 51.62 103 LEU A N 1
ATOM 807 C CA . LEU A 1 103 ? 17.229 -16.542 42.440 1.00 51.62 103 LEU A CA 1
ATOM 808 C C . LEU A 1 103 ? 17.667 -17.477 43.584 1.00 51.62 103 LEU A C 1
ATOM 810 O O . LEU A 1 103 ? 18.850 -17.806 43.667 1.00 51.62 103 LEU A O 1
ATOM 814 N N . GLN A 1 104 ? 16.760 -17.891 44.477 1.00 50.38 104 GLN A N 1
ATOM 815 C CA . GLN A 1 104 ? 17.114 -18.668 45.679 1.00 50.38 104 GLN A CA 1
ATOM 816 C C . GLN A 1 104 ? 16.778 -20.163 45.633 1.00 50.38 104 GLN A C 1
ATOM 818 O O . GLN A 1 104 ? 17.216 -20.880 46.525 1.00 50.38 104 GLN A O 1
ATOM 823 N N . ASP A 1 105 ? 16.156 -20.667 44.567 1.00 49.34 105 ASP A N 1
ATOM 824 C CA . ASP A 1 105 ? 16.027 -22.115 44.325 1.00 49.34 105 ASP A CA 1
ATOM 825 C C . ASP A 1 105 ? 17.176 -22.669 43.457 1.00 49.34 105 ASP A C 1
ATOM 827 O O . ASP A 1 105 ? 17.033 -23.634 42.705 1.00 49.34 105 ASP A O 1
ATOM 831 N N . TYR A 1 106 ? 18.376 -22.095 43.618 1.00 51.44 106 TYR A N 1
ATOM 832 C CA . TYR A 1 106 ? 19.630 -22.824 43.409 1.00 51.44 106 TYR A CA 1
ATOM 833 C C . TYR A 1 106 ? 19.747 -23.871 44.526 1.00 51.44 106 TYR A C 1
ATOM 835 O O . TYR A 1 106 ? 20.533 -23.728 45.463 1.00 51.44 106 TYR A O 1
ATOM 843 N N . ASN A 1 107 ? 18.912 -24.908 44.453 1.00 49.97 107 ASN A N 1
ATOM 844 C CA . ASN A 1 107 ? 18.986 -26.032 45.367 1.00 49.97 107 ASN A CA 1
ATOM 845 C C . ASN A 1 107 ? 20.187 -26.890 44.958 1.00 49.97 107 ASN A C 1
ATOM 847 O O . ASN A 1 107 ? 20.134 -27.750 44.079 1.00 49.97 107 ASN A O 1
ATOM 851 N N . SER A 1 108 ? 21.317 -26.511 45.541 1.00 59.75 108 SER A N 1
ATOM 852 C CA . SER A 1 108 ? 22.509 -27.316 45.707 1.00 59.75 108 SER A CA 1
ATOM 853 C C . SER A 1 108 ? 22.151 -28.624 46.401 1.00 59.75 108 SER A C 1
ATOM 855 O O . SER A 1 108 ? 21.714 -28.562 47.539 1.00 59.75 108 SER A O 1
ATOM 857 N N . GLU A 1 109 ? 22.367 -29.755 45.734 1.00 55.81 109 GLU A N 1
ATOM 858 C CA . GLU A 1 109 ? 22.581 -31.113 46.273 1.00 55.81 109 GLU A CA 1
ATOM 859 C C . GLU A 1 109 ? 22.487 -32.036 45.040 1.00 55.81 109 GLU A C 1
ATOM 861 O O . GLU A 1 109 ? 21.479 -32.051 44.351 1.00 55.81 109 GLU A O 1
ATOM 866 N N . GLU A 1 110 ? 23.538 -32.691 44.550 1.00 52.72 110 GLU A N 1
ATOM 867 C CA . GLU A 1 110 ? 24.305 -33.721 45.241 1.00 52.72 110 GLU A CA 1
ATOM 868 C C . GLU A 1 110 ? 25.620 -33.943 44.466 1.00 52.72 110 GLU A C 1
ATOM 870 O O . GLU A 1 110 ? 25.634 -34.315 43.292 1.00 52.72 110 GLU A O 1
ATOM 875 N N . TYR A 1 111 ? 26.739 -33.634 45.118 1.00 53.91 111 TYR A N 1
ATOM 876 C CA . TYR A 1 111 ? 28.063 -34.113 44.734 1.00 53.91 111 TYR A CA 1
ATOM 877 C C . TYR A 1 111 ? 28.237 -35.456 45.447 1.00 53.91 111 TYR A C 1
ATOM 879 O O . TYR A 1 111 ? 28.412 -35.464 46.662 1.00 53.91 111 TYR A O 1
ATOM 887 N N . ASP A 1 112 ? 28.164 -36.562 44.712 1.00 53.69 112 ASP A N 1
ATOM 888 C CA . ASP A 1 112 ? 28.512 -37.912 45.174 1.00 53.69 112 ASP A CA 1
ATOM 889 C C . ASP A 1 112 ? 28.687 -38.781 43.909 1.00 53.69 112 ASP A C 1
ATOM 891 O O . ASP A 1 112 ? 27.813 -38.774 43.048 1.00 53.69 112 ASP A O 1
ATOM 895 N N . SER A 1 113 ? 29.762 -39.505 43.616 1.00 55.03 113 SER A N 1
ATOM 896 C CA . SER A 1 113 ? 31.094 -39.685 44.190 1.00 55.03 113 SER A CA 1
ATOM 897 C C . SER A 1 113 ? 31.959 -40.367 43.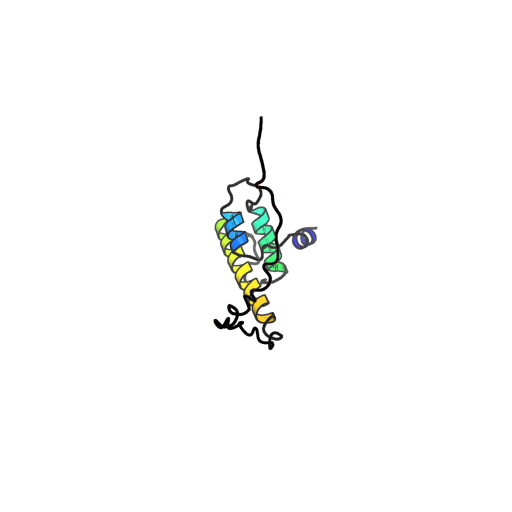109 1.00 55.03 113 SER A C 1
ATOM 899 O O . SER A 1 113 ? 31.444 -41.013 42.202 1.00 55.03 113 SER A O 1
ATOM 901 N N . GLU A 1 114 ? 33.268 -40.118 43.196 1.00 53.72 114 GLU A N 1
ATOM 902 C CA . GLU A 1 114 ? 34.413 -41.013 42.936 1.00 53.72 114 GLU A CA 1
ATOM 903 C C . GLU A 1 114 ? 34.350 -42.063 41.800 1.00 53.72 114 GLU A C 1
ATOM 905 O O . GLU A 1 114 ? 33.542 -42.977 41.818 1.00 53.72 114 GLU A O 1
ATOM 910 N N . GLU A 1 115 ? 35.309 -42.011 40.862 1.00 49.91 115 GLU A N 1
ATOM 911 C CA . GLU A 1 115 ? 36.395 -43.016 40.794 1.00 49.91 115 GLU A CA 1
ATOM 912 C C . GLU A 1 115 ? 37.358 -42.765 39.603 1.00 49.91 115 GLU A C 1
ATOM 914 O O . GLU A 1 115 ? 37.018 -42.863 38.425 1.00 49.91 115 GLU A O 1
ATOM 919 N N . ASP A 1 116 ? 38.587 -42.397 39.976 1.00 55.94 116 ASP A N 1
ATOM 920 C CA . ASP A 1 116 ? 39.886 -42.787 39.409 1.00 55.94 116 ASP A CA 1
ATOM 921 C C . ASP A 1 116 ? 40.150 -42.803 37.891 1.00 55.94 116 ASP A C 1
ATOM 923 O O . ASP A 1 116 ? 39.866 -43.770 37.190 1.00 55.94 116 ASP A O 1
ATOM 927 N N . TYR A 1 117 ? 40.965 -41.847 37.413 1.00 54.94 117 TYR A N 1
ATOM 928 C CA . TYR A 1 117 ? 41.909 -42.147 36.319 1.00 54.94 117 TYR A CA 1
ATOM 929 C C . TYR A 1 117 ? 43.225 -41.352 36.368 1.00 54.94 117 TYR A C 1
ATOM 931 O O . TYR A 1 117 ? 43.781 -40.963 35.341 1.00 54.94 117 TYR A O 1
ATOM 939 N N . TYR A 1 118 ? 43.782 -41.138 37.562 1.00 62.44 118 TYR A N 1
ATOM 940 C CA . TYR A 1 118 ? 45.226 -40.915 37.690 1.00 62.44 118 TYR A CA 1
ATOM 941 C C . TYR A 1 118 ? 45.863 -42.071 38.451 1.00 62.44 118 TYR A C 1
ATOM 943 O O . TYR A 1 118 ? 46.281 -41.945 39.596 1.00 62.44 118 TYR A O 1
ATOM 951 N N . ALA A 1 119 ? 46.011 -43.198 37.757 1.00 49.75 119 ALA A N 1
ATOM 952 C CA . ALA A 1 119 ? 46.964 -44.222 38.146 1.00 49.75 119 ALA A CA 1
ATOM 953 C C . ALA A 1 119 ? 47.699 -44.788 36.921 1.00 49.75 119 ALA A C 1
ATOM 955 O O . ALA A 1 119 ? 47.223 -45.662 36.210 1.00 49.75 119 ALA A O 1
ATOM 956 N N . SER A 1 120 ? 48.945 -44.332 36.791 1.00 47.03 120 SER A N 1
ATOM 957 C CA . SER A 1 120 ? 50.092 -45.130 36.349 1.00 47.03 120 SER A CA 1
ATOM 958 C C . SER A 1 120 ? 50.301 -45.456 34.859 1.00 47.03 120 SER A C 1
ATOM 960 O O . SER A 1 120 ? 49.879 -46.473 34.334 1.00 47.03 120 SER A O 1
ATOM 962 N N . SER A 1 121 ? 51.182 -44.635 34.281 1.00 50.75 121 SER A N 1
ATOM 963 C CA . SER A 1 121 ? 52.549 -45.002 33.867 1.00 50.75 121 SER A CA 1
ATOM 964 C C . SER A 1 121 ? 52.814 -45.912 32.643 1.00 50.75 121 SER A C 1
ATOM 966 O O . SER A 1 121 ? 52.304 -47.012 32.488 1.00 50.75 121 SER A O 1
ATOM 968 N N . ARG A 1 122 ? 53.815 -45.442 31.871 1.00 47.59 122 ARG A N 1
ATOM 969 C CA . ARG A 1 122 ? 54.659 -46.113 30.857 1.00 47.59 122 ARG A CA 1
ATOM 970 C C . ARG A 1 122 ? 54.071 -46.360 29.461 1.00 47.59 122 ARG A C 1
ATOM 972 O O . ARG A 1 122 ? 53.423 -47.372 29.212 1.00 47.59 122 ARG A O 1
ATOM 979 N N . LYS A 1 123 ? 54.601 -45.605 28.496 1.00 42.47 123 LYS A N 1
ATOM 980 C CA . LYS A 1 123 ? 55.706 -46.103 27.657 1.00 42.47 123 LYS A CA 1
ATOM 981 C C . LYS A 1 123 ? 56.584 -44.965 27.159 1.00 42.47 123 LYS A C 1
ATOM 983 O O . LYS A 1 123 ? 56.016 -43.902 26.845 1.00 42.47 123 LYS A O 1
#

Org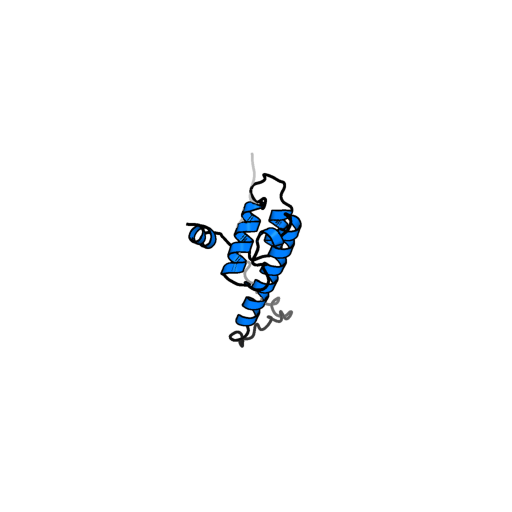anism: NCBI:txid2804957

pLDDT: mean 72.85, std 17.65, range [42.47, 92.38]

Radius of gyration: 29.06 Å; chains: 1; bounding box: 70×57×62 Å

Foldseek 3Di:
DVPVVLVPDPADLDPVLLVVQCPDDPPDVSNQDPVNLVSNLVNLCVPAPVPLRDPDPVVCDDPVSSSVSSSVSSVVRVVVVVVVVPPPPPDDPPDPPPDPPVPPPPPDDDDDDDDDDPDDDDD